Protein AF-A0A9E0SWY1-F1 (afdb_monomer_lite)

Radius of gyration: 18.63 Å; chains: 1; bounding box: 43×18×56 Å

Structure (mmCIF, N/CA/C/O backbone):
data_AF-A0A9E0SWY1-F1
#
_entry.id   AF-A0A9E0SWY1-F1
#
loop_
_atom_site.group_PDB
_atom_site.id
_atom_site.type_symbol
_atom_site.label_atom_id
_atom_site.label_alt_id
_atom_site.label_comp_id
_atom_site.label_asym_id
_atom_site.label_entity_id
_atom_site.label_seq_id
_atom_site.pdbx_PDB_ins_code
_atom_site.Cartn_x
_atom_site.Cartn_y
_atom_site.Cartn_z
_atom_site.occupancy
_atom_site.B_iso_or_equiv
_atom_site.auth_seq_id
_atom_site.auth_comp_id
_atom_site.auth_asym_id
_atom_site.auth_atom_id
_atom_site.pdbx_PDB_model_num
ATOM 1 N N . MET A 1 1 ? -12.800 -0.132 32.623 1.00 52.47 1 MET A N 1
ATOM 2 C CA . MET A 1 1 ? -13.770 -0.529 31.579 1.00 52.47 1 MET A CA 1
ATOM 3 C C . MET A 1 1 ? -13.784 0.576 30.542 1.00 52.47 1 MET A C 1
ATOM 5 O O . MET A 1 1 ? -14.086 1.697 30.922 1.00 52.47 1 MET A O 1
ATOM 9 N N . THR A 1 2 ? -13.400 0.307 29.293 1.00 63.41 2 THR A N 1
ATOM 10 C CA . THR A 1 2 ? -13.503 1.309 28.220 1.00 63.41 2 THR A CA 1
ATOM 11 C C . THR A 1 2 ? -14.967 1.543 27.869 1.00 63.41 2 THR A C 1
ATOM 13 O O . THR A 1 2 ? -15.737 0.593 27.689 1.00 63.41 2 THR A O 1
ATOM 16 N N . THR A 1 3 ? -15.359 2.808 27.803 1.00 77.25 3 THR A N 1
ATOM 17 C CA . THR A 1 3 ? -16.722 3.225 27.468 1.00 77.25 3 THR A CA 1
ATOM 18 C C . THR A 1 3 ? -17.028 2.940 25.993 1.00 77.25 3 THR A C 1
ATOM 20 O O . THR A 1 3 ? -16.127 2.846 25.156 1.00 77.25 3 THR A O 1
ATOM 23 N N . ASN A 1 4 ? -18.311 2.838 25.631 1.00 76.88 4 ASN A N 1
ATOM 24 C CA . ASN A 1 4 ? -18.714 2.669 24.227 1.00 76.88 4 ASN A CA 1
ATOM 25 C C . ASN A 1 4 ? -18.222 3.819 23.323 1.00 76.88 4 ASN A C 1
ATOM 27 O O . ASN A 1 4 ? -17.951 3.596 22.145 1.00 76.88 4 ASN A O 1
ATOM 31 N N . SER A 1 5 ? -18.040 5.022 23.879 1.00 81.25 5 SER A N 1
ATOM 32 C CA . SER A 1 5 ? -17.488 6.182 23.165 1.00 81.25 5 SER A CA 1
ATOM 33 C C . SER A 1 5 ? -15.999 6.010 22.824 1.00 81.25 5 SER A C 1
ATOM 35 O O . SER A 1 5 ? -15.576 6.271 21.694 1.00 81.25 5 SER A O 1
ATOM 37 N N . GLU A 1 6 ? -15.202 5.491 23.763 1.00 84.25 6 GLU A N 1
ATOM 38 C CA . GLU A 1 6 ? -13.774 5.208 23.548 1.00 84.25 6 GLU A CA 1
ATOM 39 C C . GLU A 1 6 ? -13.576 4.087 22.522 1.00 84.25 6 GLU A C 1
ATOM 41 O O . GLU A 1 6 ? -12.740 4.204 21.626 1.00 84.25 6 GLU A O 1
ATOM 46 N N . LYS A 1 7 ? -14.406 3.037 22.593 1.00 82.69 7 LYS A N 1
ATOM 47 C CA . LYS A 1 7 ? -14.436 1.946 21.607 1.00 82.69 7 LYS A CA 1
ATOM 48 C C . LYS A 1 7 ? -14.742 2.469 20.200 1.00 82.69 7 LYS A C 1
ATOM 50 O O . LYS A 1 7 ? -14.005 2.177 19.262 1.00 82.69 7 LYS A O 1
ATOM 55 N N . LEU A 1 8 ? -15.779 3.295 20.050 1.00 85.50 8 LEU A N 1
ATOM 56 C CA . LEU A 1 8 ? -16.137 3.882 18.755 1.00 85.50 8 LEU A CA 1
ATOM 57 C C . LEU A 1 8 ? -15.025 4.783 18.197 1.00 85.50 8 LEU A C 1
ATOM 59 O O . LEU A 1 8 ? -14.778 4.788 16.992 1.00 85.50 8 LEU A O 1
ATOM 63 N N . THR A 1 9 ? -14.349 5.537 19.064 1.00 90.38 9 THR A N 1
ATOM 64 C CA . THR A 1 9 ? -13.233 6.409 18.671 1.00 90.38 9 THR A CA 1
ATOM 65 C C . THR A 1 9 ? -12.046 5.593 18.166 1.00 90.38 9 THR A C 1
ATOM 67 O O . THR A 1 9 ? -11.521 5.884 17.091 1.00 90.38 9 THR A O 1
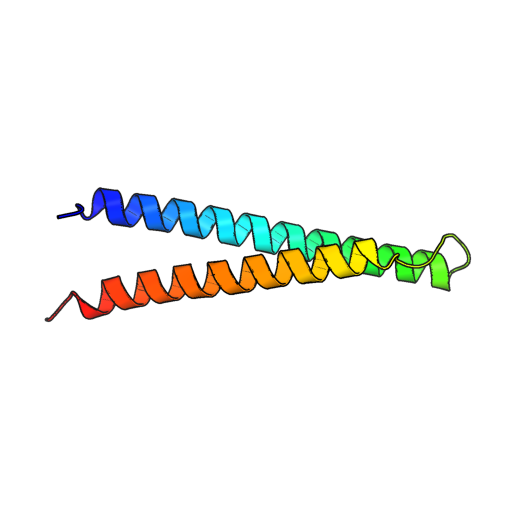ATOM 70 N N . ALA A 1 10 ? -11.678 4.52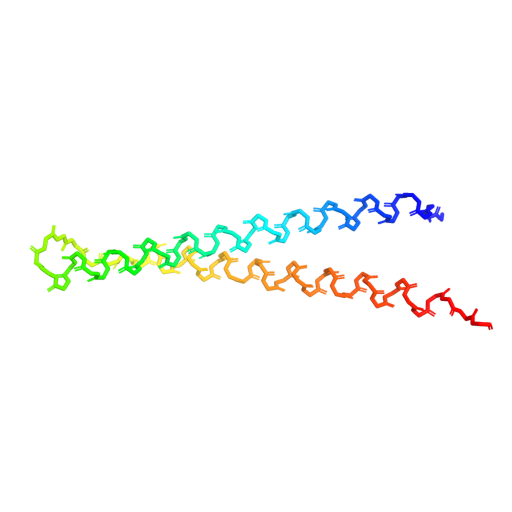8 18.884 1.00 87.88 10 ALA A N 1
ATOM 71 C CA . ALA A 1 10 ? -10.615 3.615 18.474 1.00 87.88 10 ALA A CA 1
ATOM 72 C C . ALA A 1 10 ? -10.924 2.944 17.125 1.00 87.88 10 ALA A C 1
ATOM 74 O O . ALA A 1 10 ? -10.069 2.915 16.241 1.00 87.88 10 ALA A O 1
ATOM 75 N N . TRP A 1 11 ? -12.164 2.484 16.925 1.00 89.75 11 TRP A N 1
ATOM 76 C CA . TRP A 1 11 ? -12.585 1.902 15.649 1.00 89.75 11 TRP A CA 1
ATOM 77 C C . TRP A 1 11 ? -12.510 2.897 14.490 1.00 89.75 11 TRP A C 1
ATOM 79 O O . TRP A 1 11 ? -11.993 2.563 13.425 1.00 89.75 11 TRP A O 1
ATOM 89 N N . LYS A 1 12 ? -12.985 4.135 14.685 1.00 92.31 12 LYS A N 1
ATOM 90 C CA . LYS A 1 12 ? -12.907 5.178 13.651 1.00 92.31 12 LYS A CA 1
ATOM 91 C C . LYS A 1 12 ? -11.458 5.466 13.264 1.00 92.31 12 LYS A C 1
ATOM 93 O O . LYS A 1 12 ? -11.166 5.544 12.075 1.00 92.31 12 LYS A O 1
ATOM 98 N N . ALA A 1 13 ? -10.565 5.587 14.246 1.00 94.25 13 ALA A N 1
ATOM 99 C CA . ALA A 1 13 ? -9.145 5.816 13.995 1.00 94.25 13 ALA A CA 1
ATOM 100 C C . ALA A 1 13 ? -8.511 4.661 13.204 1.00 94.25 13 ALA A C 1
ATOM 102 O O . ALA A 1 13 ? -7.785 4.900 12.242 1.00 94.25 13 ALA A O 1
ATOM 103 N N . LEU A 1 14 ? -8.827 3.415 13.567 1.00 93.88 14 LEU A N 1
ATOM 104 C CA . LEU A 1 14 ? -8.337 2.232 12.864 1.00 93.88 14 LEU A CA 1
ATOM 105 C C . LEU A 1 14 ? -8.869 2.157 11.424 1.00 93.88 14 LEU A C 1
ATOM 107 O O . LEU A 1 14 ? -8.113 1.885 10.493 1.00 93.88 14 LEU A O 1
ATOM 111 N N . ARG A 1 15 ? -10.154 2.467 11.221 1.00 94.31 15 ARG A N 1
ATOM 112 C CA . ARG A 1 15 ? -10.769 2.514 9.889 1.00 94.31 15 ARG A CA 1
ATOM 113 C C . ARG A 1 15 ? -10.121 3.572 8.993 1.00 94.31 15 ARG A C 1
ATOM 115 O O . ARG A 1 15 ? -9.915 3.304 7.813 1.00 94.31 15 ARG A O 1
ATOM 122 N N . VAL A 1 16 ? -9.804 4.750 9.535 1.00 96.94 16 VAL A N 1
ATOM 123 C CA . VAL A 1 16 ? -9.092 5.806 8.792 1.00 96.94 16 VAL A CA 1
ATOM 124 C C . VAL A 1 16 ? -7.707 5.319 8.371 1.00 96.94 16 VAL A C 1
ATOM 126 O O . VAL A 1 16 ? -7.381 5.395 7.192 1.00 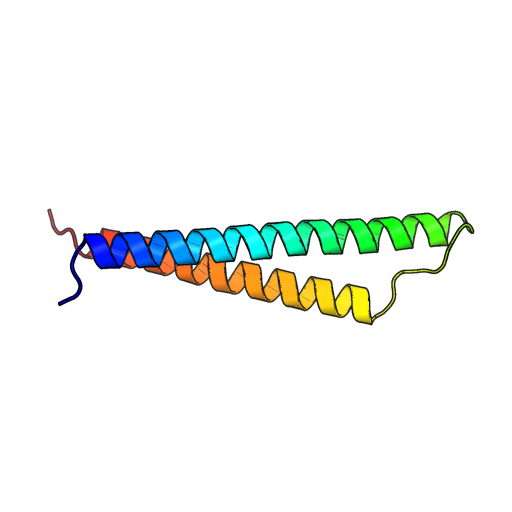96.94 16 VAL A O 1
ATOM 129 N N . GLN A 1 17 ? -6.941 4.724 9.291 1.00 96.19 17 GLN A N 1
ATOM 130 C CA . GLN A 1 17 ? -5.617 4.174 8.978 1.00 96.19 17 GLN A CA 1
ATOM 131 C C . GLN A 1 17 ? -5.678 3.091 7.895 1.00 96.19 17 GLN A C 1
ATOM 133 O O . GLN A 1 17 ? -4.857 3.080 6.979 1.00 96.19 17 GLN A O 1
ATOM 138 N N . TRP A 1 18 ? -6.660 2.188 7.974 1.00 96.88 18 TRP A N 1
ATOM 139 C CA . TRP A 1 18 ? -6.882 1.178 6.939 1.00 96.88 18 TRP A CA 1
ATOM 140 C C . TRP A 1 18 ? -7.158 1.818 5.576 1.00 96.88 18 TRP A C 1
ATOM 142 O O . TRP A 1 18 ? -6.554 1.433 4.574 1.00 96.88 18 TRP A O 1
ATOM 152 N N . GLN A 1 19 ? -8.046 2.814 5.536 1.00 97.12 19 GLN A N 1
ATOM 153 C CA . GLN A 1 19 ? -8.416 3.497 4.301 1.00 97.12 19 GLN A CA 1
ATOM 154 C C . GLN A 1 19 ? -7.222 4.230 3.674 1.00 97.12 19 GLN A C 1
ATOM 156 O O . GLN A 1 19 ? -7.028 4.143 2.461 1.00 97.12 19 GLN A O 1
ATOM 161 N N . GLU A 1 20 ? -6.405 4.901 4.486 1.00 97.88 20 GLU A N 1
ATOM 162 C CA . GLU A 1 20 ? -5.169 5.550 4.040 1.00 97.88 20 GLU A CA 1
ATOM 163 C C . GLU A 1 20 ? -4.169 4.533 3.478 1.00 97.88 20 GLU A C 1
ATOM 165 O O . GLU A 1 20 ? -3.671 4.711 2.365 1.00 97.88 20 GLU A O 1
ATOM 170 N N . ALA A 1 21 ? -3.916 3.432 4.193 1.00 96.94 21 ALA A N 1
ATOM 171 C CA . ALA A 1 21 ? -3.018 2.377 3.727 1.00 96.94 21 ALA A CA 1
ATOM 172 C C . ALA A 1 21 ? -3.495 1.763 2.401 1.00 96.94 21 ALA A C 1
ATOM 174 O O . ALA A 1 21 ? -2.700 1.588 1.477 1.00 96.94 21 ALA A O 1
ATOM 175 N N . ASN A 1 22 ? -4.799 1.501 2.274 1.00 97.19 22 ASN A N 1
ATOM 176 C CA . ASN A 1 22 ? -5.389 0.947 1.058 1.00 97.19 22 ASN A CA 1
ATOM 177 C C . ASN A 1 22 ? -5.302 1.923 -0.129 1.00 97.19 22 ASN A C 1
ATOM 179 O O . ASN A 1 22 ? -4.996 1.516 -1.252 1.00 97.19 22 ASN A O 1
ATOM 183 N N . GLN A 1 23 ? -5.524 3.220 0.110 1.00 98.44 23 GLN A N 1
ATOM 184 C CA . GLN A 1 23 ? -5.374 4.246 -0.923 1.00 98.44 23 GLN A CA 1
ATOM 185 C C . GLN A 1 23 ? -3.915 4.376 -1.375 1.00 98.44 23 GLN A C 1
ATOM 187 O O . GLN A 1 23 ? -3.652 4.458 -2.575 1.00 98.44 23 GLN A O 1
ATOM 192 N N . ASN A 1 24 ? -2.969 4.340 -0.437 1.00 98.12 24 ASN A N 1
ATOM 193 C CA . ASN A 1 24 ? -1.543 4.387 -0.749 1.00 98.12 24 ASN A CA 1
ATOM 194 C C . ASN A 1 24 ? -1.104 3.155 -1.550 1.00 98.12 24 ASN A C 1
ATOM 196 O O . ASN A 1 24 ? -0.407 3.305 -2.551 1.00 98.12 24 ASN A O 1
ATOM 200 N N . ALA A 1 25 ? -1.570 1.955 -1.185 1.00 97.94 25 ALA A N 1
ATOM 201 C CA . ALA A 1 25 ? -1.312 0.732 -1.950 1.00 97.94 25 ALA A CA 1
ATOM 202 C C . ALA A 1 25 ? -1.872 0.820 -3.383 1.00 97.94 25 ALA A C 1
ATOM 204 O O . ALA A 1 25 ? -1.226 0.407 -4.348 1.00 97.94 25 ALA A O 1
ATOM 205 N N . ALA A 1 26 ? -3.069 1.392 -3.553 1.00 98.31 26 ALA A N 1
ATOM 206 C CA . ALA A 1 26 ? -3.652 1.625 -4.873 1.00 98.31 26 ALA A CA 1
ATOM 207 C C . ALA A 1 26 ? -2.806 2.592 -5.719 1.00 98.31 26 ALA A C 1
ATOM 209 O O . ALA A 1 26 ? -2.562 2.314 -6.895 1.00 98.31 26 ALA A O 1
ATOM 210 N N . THR A 1 27 ? -2.319 3.681 -5.122 1.00 98.31 27 THR A N 1
ATOM 211 C CA . THR A 1 27 ? -1.419 4.632 -5.788 1.00 98.31 27 THR A CA 1
ATOM 212 C C . THR A 1 27 ? -0.097 3.970 -6.180 1.00 98.31 27 THR A C 1
ATOM 214 O O . THR A 1 27 ? 0.288 4.037 -7.345 1.00 98.31 27 THR A O 1
ATOM 217 N N . ALA A 1 28 ? 0.552 3.247 -5.263 1.00 98.12 28 ALA A N 1
ATOM 218 C CA . ALA A 1 28 ? 1.826 2.580 -5.529 1.00 98.12 28 ALA A CA 1
ATOM 219 C C . ALA A 1 28 ? 1.717 1.554 -6.675 1.00 98.12 28 ALA A C 1
ATOM 221 O O . ALA A 1 28 ? 2.563 1.517 -7.572 1.00 98.12 28 ALA A O 1
ATOM 222 N N . ARG A 1 29 ? 0.622 0.781 -6.729 1.00 98.25 29 ARG A N 1
ATOM 223 C CA . ARG A 1 29 ? 0.337 -0.111 -7.868 1.00 98.25 29 ARG A CA 1
ATOM 224 C C . ARG A 1 29 ? 0.165 0.645 -9.180 1.00 98.25 29 ARG A C 1
ATOM 226 O O . ARG A 1 29 ? 0.646 0.188 -10.217 1.00 98.25 29 ARG A O 1
ATOM 233 N N . ALA A 1 30 ? -0.529 1.783 -9.154 1.00 98.19 30 ALA A N 1
ATOM 234 C CA . ALA A 1 30 ? -0.712 2.610 -10.341 1.00 98.19 30 ALA A CA 1
ATOM 235 C C . ALA A 1 30 ? 0.630 3.151 -10.861 1.00 98.19 30 ALA A C 1
ATOM 237 O O . ALA A 1 30 ? 0.849 3.154 -12.076 1.00 98.19 30 ALA A O 1
ATOM 238 N N . ASP A 1 31 ? 1.538 3.528 -9.958 1.00 97.31 31 ASP A N 1
ATOM 239 C CA . ASP A 1 31 ? 2.884 3.996 -10.293 1.00 97.31 31 ASP A CA 1
ATOM 240 C C . ASP A 1 31 ? 3.750 2.881 -10.890 1.00 97.31 31 ASP A C 1
ATOM 242 O O . ASP A 1 31 ? 4.372 3.083 -11.936 1.00 97.31 31 ASP A O 1
ATOM 246 N N . VAL A 1 32 ? 3.721 1.673 -10.316 1.00 98.00 32 VAL A N 1
ATOM 247 C CA . VAL A 1 32 ? 4.383 0.490 -10.899 1.00 98.00 32 VAL A CA 1
ATOM 248 C C . VAL A 1 32 ? 3.827 0.185 -12.293 1.00 98.00 32 VAL A C 1
ATOM 250 O O . VAL A 1 32 ? 4.584 0.012 -13.251 1.00 98.00 32 VAL A O 1
ATOM 253 N N . ALA A 1 33 ? 2.500 0.182 -12.452 1.00 97.88 33 ALA A N 1
ATOM 254 C CA . ALA A 1 33 ? 1.855 -0.054 -13.743 1.00 97.88 33 ALA A CA 1
ATOM 255 C C . ALA A 1 33 ? 2.163 1.050 -14.769 1.00 97.88 33 ALA A C 1
ATOM 257 O O . ALA A 1 33 ? 2.184 0.802 -15.979 1.00 97.88 33 ALA A O 1
ATOM 258 N N . LYS A 1 34 ? 2.374 2.290 -14.319 1.00 97.00 34 LYS A N 1
ATOM 259 C CA . LYS A 1 34 ? 2.830 3.393 -15.169 1.00 97.00 34 LYS A CA 1
ATOM 260 C C . LYS A 1 34 ? 4.275 3.170 -15.618 1.00 97.00 34 LYS A C 1
ATOM 262 O O . LYS A 1 34 ? 4.515 3.206 -16.822 1.00 97.00 34 LYS A O 1
ATOM 267 N N . ALA A 1 35 ? 5.188 2.854 -14.699 1.00 96.56 35 ALA A N 1
ATOM 268 C CA . ALA A 1 35 ? 6.589 2.571 -15.021 1.00 96.56 35 ALA A CA 1
ATOM 269 C C . ALA A 1 35 ? 6.721 1.398 -16.010 1.00 96.56 35 ALA A C 1
ATOM 271 O O . ALA A 1 35 ? 7.459 1.480 -16.992 1.00 96.56 35 ALA A O 1
ATOM 272 N N . PHE A 1 36 ? 5.919 0.341 -15.840 1.00 97.00 36 PHE A N 1
ATOM 273 C CA . PHE A 1 36 ? 5.843 -0.749 -16.817 1.00 97.00 36 PHE A CA 1
ATOM 274 C C . PHE A 1 36 ? 5.437 -0.267 -18.214 1.00 97.00 36 PHE A C 1
ATOM 276 O O . PHE A 1 36 ? 6.073 -0.634 -19.201 1.00 97.00 36 PHE A O 1
ATOM 283 N N . ARG A 1 37 ? 4.392 0.565 -18.316 1.00 97.19 37 ARG A N 1
ATOM 284 C CA . ARG A 1 37 ? 3.919 1.111 -19.602 1.00 97.19 37 ARG A CA 1
ATOM 285 C C . ARG A 1 37 ? 4.956 2.020 -20.260 1.00 97.19 37 ARG A C 1
ATOM 287 O O . ARG A 1 37 ? 5.114 1.991 -21.482 1.00 97.19 37 ARG A O 1
ATOM 294 N N . GLU A 1 38 ? 5.660 2.827 -19.478 1.00 95.81 38 GLU A N 1
ATOM 295 C CA . GLU A 1 38 ? 6.732 3.694 -19.974 1.00 95.81 38 GLU A CA 1
ATOM 296 C C . GLU A 1 38 ? 7.912 2.874 -20.502 1.00 95.81 38 GLU A C 1
ATOM 298 O O . GLU A 1 38 ? 8.366 3.122 -21.620 1.00 95.81 38 GLU A O 1
ATOM 303 N N . CYS A 1 39 ? 8.323 1.836 -19.772 1.00 97.00 39 CYS A N 1
ATOM 304 C CA . CYS A 1 39 ? 9.355 0.898 -20.208 1.00 97.00 39 CYS A 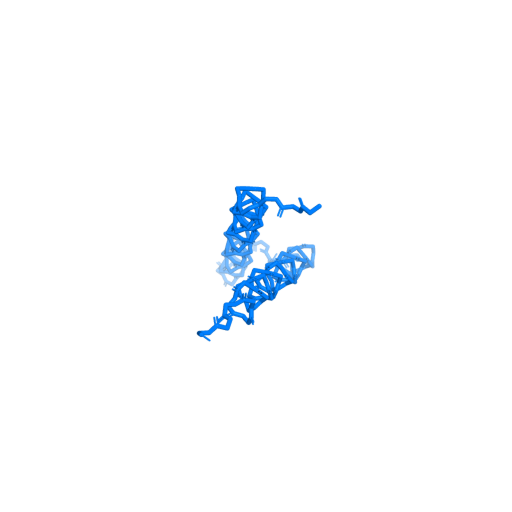CA 1
ATOM 305 C C . CYS A 1 39 ? 8.975 0.157 -21.490 1.00 97.00 39 CYS A C 1
ATOM 307 O O . CYS A 1 39 ? 9.725 0.180 -22.464 1.00 97.00 39 CYS A O 1
ATOM 309 N N . TYR A 1 40 ? 7.775 -0.423 -21.531 1.00 96.31 40 TYR A N 1
ATOM 310 C CA . TYR A 1 40 ? 7.286 -1.157 -22.699 1.00 96.31 40 TYR A CA 1
ATOM 311 C C . TYR A 1 40 ? 7.184 -0.275 -23.953 1.00 96.31 40 TYR A C 1
ATOM 313 O O . TYR A 1 40 ? 7.402 -0.738 -25.067 1.00 96.31 40 TYR A O 1
ATOM 321 N N . SER A 1 41 ? 6.879 1.015 -23.781 1.00 96.88 41 SER A N 1
ATOM 322 C CA . SER A 1 41 ? 6.825 1.981 -24.886 1.00 96.88 41 SER A CA 1
ATOM 323 C C . SER A 1 41 ? 8.179 2.599 -25.257 1.00 96.88 41 SER A C 1
ATOM 325 O O . SER A 1 41 ? 8.215 3.475 -26.120 1.00 96.88 41 SER A O 1
ATOM 327 N N . GLY A 1 42 ? 9.278 2.181 -24.617 1.00 95.69 42 GLY A N 1
ATOM 328 C CA . GLY A 1 42 ? 10.619 2.729 -24.844 1.00 95.69 42 GLY A CA 1
ATOM 329 C C . GLY A 1 42 ? 10.794 4.177 -24.373 1.00 95.69 42 GLY A C 1
ATOM 330 O O . GLY A 1 42 ? 11.749 4.838 -24.773 1.00 95.69 42 GLY A O 1
ATOM 331 N N . ARG A 1 43 ? 9.867 4.694 -23.555 1.00 94.00 43 ARG A N 1
ATOM 332 C CA . ARG A 1 43 ? 9.836 6.094 -23.094 1.00 94.00 43 ARG A CA 1
ATOM 333 C C . ARG A 1 43 ? 10.381 6.296 -21.681 1.00 94.00 43 ARG A C 1
ATOM 335 O O . ARG A 1 43 ? 10.499 7.437 -21.248 1.00 94.00 43 ARG A O 1
ATOM 342 N N . GLY A 1 44 ? 10.696 5.222 -20.964 1.00 92.06 44 GLY A N 1
ATOM 343 C CA . GLY A 1 44 ? 11.201 5.295 -19.597 1.00 92.06 44 GLY A CA 1
ATOM 344 C C . GLY A 1 44 ? 11.837 3.993 -19.128 1.00 92.06 44 GLY A C 1
ATOM 345 O O . GLY A 1 44 ? 11.914 3.012 -19.869 1.00 92.06 44 GLY A O 1
ATOM 346 N N . SER A 1 45 ? 12.308 3.995 -17.885 1.00 91.56 45 SER A N 1
ATOM 347 C CA . SER A 1 45 ? 12.809 2.802 -17.206 1.00 91.56 45 SER A CA 1
ATOM 348 C C . SER A 1 45 ? 11.661 1.948 -16.668 1.00 91.56 45 SER A C 1
ATOM 350 O O . SER A 1 45 ? 10.589 2.458 -16.348 1.00 91.56 45 SER A O 1
ATOM 352 N N . GLY A 1 46 ? 11.899 0.642 -16.541 1.00 95.69 46 GLY A N 1
ATOM 353 C CA . GLY A 1 46 ? 10.980 -0.261 -15.849 1.00 95.69 46 GLY A CA 1
ATOM 354 C C . GLY A 1 46 ? 10.824 0.085 -14.367 1.00 95.69 46 GLY A C 1
ATOM 355 O O . GLY A 1 46 ? 11.615 0.867 -13.829 1.00 95.69 46 GLY A O 1
ATOM 356 N N . PRO A 1 47 ? 9.812 -0.496 -13.702 1.00 96.44 47 PRO A N 1
ATOM 357 C CA . PRO A 1 47 ? 9.680 -0.375 -12.260 1.00 96.44 47 PRO A CA 1
ATOM 358 C C . PRO A 1 47 ? 10.922 -0.927 -11.558 1.00 96.44 47 PRO A C 1
ATOM 360 O O . PRO A 1 47 ? 11.517 -1.918 -11.986 1.00 96.44 47 PRO A O 1
ATOM 363 N N . THR A 1 48 ? 11.310 -0.273 -10.471 1.00 97.00 48 THR A N 1
ATOM 364 C CA . THR A 1 48 ? 12.432 -0.694 -9.629 1.00 97.00 48 THR A CA 1
ATOM 365 C C . THR A 1 48 ? 11.967 -1.682 -8.563 1.00 97.00 48 THR A C 1
ATOM 367 O O . THR A 1 48 ? 10.805 -1.660 -8.161 1.00 97.00 48 THR A O 1
ATOM 370 N N . ASN A 1 49 ? 12.884 -2.504 -8.042 1.00 97.19 49 ASN A N 1
ATOM 371 C CA . ASN A 1 49 ? 12.588 -3.397 -6.914 1.00 97.19 49 ASN A CA 1
ATOM 372 C C . ASN A 1 49 ? 12.016 -2.630 -5.716 1.00 97.19 49 ASN A C 1
ATOM 374 O O . ASN A 1 49 ? 11.021 -3.054 -5.153 1.00 97.19 49 ASN A O 1
ATOM 378 N N . ALA A 1 50 ? 12.544 -1.437 -5.420 1.00 97.31 50 ALA A N 1
ATOM 379 C CA . ALA A 1 50 ? 12.030 -0.594 -4.343 1.00 97.31 50 ALA A CA 1
ATOM 380 C C . ALA A 1 50 ? 10.556 -0.185 -4.537 1.00 97.31 50 ALA A C 1
ATOM 382 O O . ALA A 1 50 ? 9.836 -0.008 -3.559 1.00 97.31 50 ALA A O 1
ATOM 383 N N . GLN A 1 51 ? 10.086 -0.041 -5.782 1.00 97.00 51 GLN A N 1
ATOM 384 C CA . GLN A 1 51 ? 8.669 0.231 -6.048 1.00 97.00 51 GLN A CA 1
ATOM 385 C C . GLN A 1 51 ? 7.794 -1.002 -5.801 1.00 97.00 51 GLN A C 1
ATOM 387 O O . GLN A 1 51 ? 6.671 -0.848 -5.329 1.00 97.00 51 GLN A O 1
ATOM 392 N N . PHE A 1 52 ? 8.292 -2.207 -6.089 1.00 97.94 52 PHE A N 1
ATOM 393 C CA . PHE A 1 52 ? 7.594 -3.446 -5.733 1.00 97.94 52 PHE A CA 1
ATOM 394 C C . PHE A 1 52 ? 7.574 -3.660 -4.220 1.00 97.94 52 PHE A C 1
ATOM 396 O O . PHE A 1 52 ? 6.504 -3.882 -3.662 1.00 97.94 52 PHE A O 1
ATOM 403 N N . ASP A 1 53 ? 8.716 -3.482 -3.554 1.00 98.06 53 ASP A N 1
ATOM 404 C CA . ASP A 1 53 ? 8.831 -3.605 -2.099 1.00 98.06 53 ASP A CA 1
ATOM 405 C C . ASP A 1 53 ? 7.862 -2.651 -1.379 1.00 98.06 53 ASP A C 1
ATOM 407 O O . ASP A 1 53 ? 7.237 -3.013 -0.381 1.00 98.06 53 ASP A O 1
ATOM 411 N N . GLU A 1 54 ? 7.693 -1.429 -1.897 1.00 97.38 54 GLU A N 1
ATOM 412 C CA . GLU A 1 54 ? 6.752 -0.459 -1.333 1.00 97.38 54 GLU A CA 1
ATOM 413 C C . GLU A 1 54 ? 5.286 -0.863 -1.545 1.00 97.38 54 GLU A C 1
ATOM 415 O O . GLU A 1 54 ? 4.475 -0.697 -0.630 1.00 97.38 54 GLU A O 1
ATOM 420 N N . VAL A 1 55 ? 4.936 -1.433 -2.706 1.00 98.19 55 VAL A N 1
ATOM 421 C CA . VAL A 1 55 ? 3.598 -2.012 -2.929 1.00 98.19 55 VAL A CA 1
ATOM 422 C C . VAL A 1 55 ? 3.338 -3.130 -1.923 1.00 98.19 55 VAL A C 1
ATOM 424 O O . VAL A 1 55 ? 2.339 -3.065 -1.206 1.00 98.19 55 VAL A O 1
ATOM 427 N N . ASP A 1 56 ? 4.251 -4.093 -1.804 1.00 98.06 56 ASP A N 1
ATOM 428 C CA . ASP A 1 56 ? 4.100 -5.247 -0.910 1.00 98.06 56 ASP A CA 1
ATOM 429 C C . ASP A 1 56 ? 3.948 -4.813 0.553 1.00 98.06 56 ASP A C 1
ATOM 431 O O . ASP A 1 56 ? 3.098 -5.325 1.296 1.00 98.06 56 ASP A O 1
ATOM 435 N N . ARG A 1 57 ? 4.735 -3.816 0.974 1.00 98.19 57 ARG A N 1
ATOM 436 C CA . ARG A 1 57 ? 4.657 -3.237 2.319 1.00 98.19 57 ARG A CA 1
ATOM 437 C C . ARG A 1 57 ? 3.296 -2.591 2.579 1.00 98.19 57 ARG A C 1
ATOM 439 O O . ARG A 1 57 ? 2.714 -2.801 3.649 1.00 98.19 57 ARG A O 1
ATOM 446 N N . LEU A 1 58 ? 2.793 -1.795 1.636 1.00 97.88 58 LEU A N 1
ATOM 447 C CA . LEU A 1 58 ? 1.514 -1.093 1.769 1.00 97.88 58 LEU A CA 1
ATOM 448 C C . LEU A 1 58 ? 0.323 -2.056 1.713 1.00 97.88 58 LEU A C 1
ATOM 450 O O . LEU A 1 58 ? -0.602 -1.914 2.514 1.00 97.88 58 LEU A O 1
ATOM 454 N N . GLU A 1 59 ? 0.358 -3.058 0.834 1.00 97.69 59 GLU A N 1
ATOM 455 C CA . GLU A 1 59 ? -0.675 -4.096 0.755 1.00 97.69 59 GLU A CA 1
ATOM 456 C C . GLU A 1 59 ? -0.716 -4.945 2.029 1.00 97.69 59 GLU A C 1
ATOM 458 O O . GLU A 1 59 ? -1.791 -5.159 2.592 1.00 97.69 59 GLU A O 1
ATOM 463 N N . SER A 1 60 ? 0.447 -5.339 2.556 1.00 97.75 60 SER A N 1
ATOM 464 C CA . SER A 1 60 ? 0.540 -6.066 3.830 1.00 97.75 60 SER A CA 1
ATOM 465 C C . SER A 1 60 ? -0.012 -5.246 4.998 1.00 97.75 60 SER A C 1
ATOM 467 O O . SER A 1 60 ? -0.731 -5.769 5.855 1.00 97.75 60 SER A O 1
ATOM 469 N N . LEU A 1 61 ? 0.286 -3.943 5.034 1.00 97.62 61 LEU A N 1
ATOM 470 C CA . LEU A 1 61 ? -0.250 -3.037 6.047 1.00 97.62 61 LEU A CA 1
ATOM 471 C C . LEU A 1 61 ? -1.773 -2.899 5.931 1.00 97.62 61 LEU A C 1
ATOM 473 O O . LEU A 1 61 ? -2.468 -3.010 6.943 1.00 97.62 61 LEU A O 1
ATOM 477 N N . ALA A 1 62 ? -2.294 -2.689 4.720 1.00 97.00 62 ALA A N 1
ATOM 478 C CA . ALA A 1 62 ? -3.729 -2.582 4.477 1.00 97.00 62 ALA A CA 1
ATOM 479 C C . ALA A 1 62 ? -4.464 -3.878 4.860 1.00 97.00 62 ALA A C 1
ATOM 481 O O . ALA A 1 62 ? -5.496 -3.818 5.528 1.00 97.00 62 ALA A O 1
ATOM 482 N N . ALA A 1 63 ? -3.910 -5.046 4.521 1.00 97.25 63 ALA A N 1
ATOM 483 C CA . ALA A 1 63 ? -4.474 -6.343 4.890 1.00 97.25 63 ALA A CA 1
ATOM 484 C C . ALA A 1 63 ? -4.521 -6.539 6.413 1.00 97.25 63 ALA A C 1
ATOM 486 O O . ALA A 1 63 ? -5.560 -6.916 6.959 1.00 97.25 63 ALA A O 1
ATOM 487 N N . ARG A 1 64 ? -3.427 -6.213 7.117 1.00 97.69 64 ARG A N 1
ATOM 488 C CA . ARG A 1 64 ? -3.380 -6.281 8.585 1.00 97.69 64 ARG A CA 1
ATOM 489 C C . ARG A 1 64 ? -4.427 -5.371 9.226 1.00 97.69 64 ARG A C 1
ATOM 491 O O . ARG A 1 64 ? -5.170 -5.817 10.094 1.00 97.69 64 ARG A O 1
ATOM 498 N N . LEU A 1 65 ? -4.511 -4.116 8.784 1.00 95.38 65 LEU A N 1
ATOM 499 C CA . LEU A 1 65 ? -5.474 -3.156 9.326 1.00 95.38 65 LEU A CA 1
ATOM 500 C C . LEU A 1 65 ? -6.922 -3.574 9.029 1.00 95.38 65 LEU A C 1
ATOM 502 O O . LEU A 1 65 ? -7.775 -3.420 9.897 1.00 95.38 65 LEU A O 1
ATOM 506 N N . SER A 1 66 ? -7.193 -4.161 7.857 1.00 94.50 66 SER A N 1
ATOM 507 C CA . SER A 1 66 ? -8.511 -4.729 7.536 1.00 94.50 66 SER A CA 1
ATOM 508 C C . SER A 1 66 ? -8.900 -5.818 8.534 1.00 94.50 66 SER A C 1
ATOM 510 O O . SER A 1 66 ? -9.985 -5.765 9.107 1.00 94.50 66 SER A O 1
ATOM 512 N N . ALA A 1 67 ? -7.989 -6.756 8.812 1.00 94.62 67 ALA A N 1
ATOM 513 C CA . ALA A 1 67 ? -8.233 -7.824 9.777 1.00 94.62 67 ALA A CA 1
ATOM 514 C C . ALA A 1 67 ? -8.481 -7.282 11.197 1.00 94.62 67 ALA A C 1
ATOM 516 O O . ALA A 1 67 ? -9.324 -7.806 11.925 1.00 94.62 67 ALA A O 1
ATOM 517 N N . GLU A 1 68 ? -7.785 -6.213 11.596 1.00 93.75 68 GLU A N 1
ATOM 518 C CA . GLU A 1 68 ? -8.018 -5.554 12.886 1.00 93.75 68 GLU A CA 1
ATOM 519 C C . GLU A 1 68 ? -9.391 -4.856 12.941 1.00 93.75 68 GLU A C 1
ATOM 521 O O . GLU A 1 68 ? -10.071 -4.932 13.969 1.00 93.75 68 GLU A O 1
ATOM 526 N N . VAL A 1 69 ? -9.829 -4.212 11.847 1.00 90.75 69 VAL A N 1
ATOM 527 C CA . VAL A 1 69 ? -11.174 -3.614 11.737 1.00 90.75 69 VAL A CA 1
ATOM 528 C C . VAL A 1 69 ? -12.247 -4.695 11.856 1.00 90.75 69 VAL A C 1
ATOM 530 O O . VAL A 1 69 ? -13.186 -4.535 12.641 1.00 90.75 69 VAL A O 1
ATOM 533 N N . ASP A 1 70 ? -12.089 -5.806 11.137 1.00 90.62 70 ASP A N 1
ATOM 534 C CA . ASP A 1 70 ? -13.038 -6.923 11.148 1.00 90.62 70 ASP A CA 1
ATOM 535 C C . ASP A 1 70 ? -13.114 -7.579 12.533 1.00 90.62 70 ASP A C 1
ATOM 537 O O . ASP A 1 70 ? -14.204 -7.800 13.073 1.00 90.62 70 ASP A O 1
ATOM 541 N N . ALA A 1 71 ? -11.962 -7.808 13.172 1.00 89.88 71 ALA A N 1
ATOM 542 C CA . ALA A 1 71 ? -11.893 -8.346 14.528 1.00 89.88 71 ALA A CA 1
ATOM 543 C C . ALA A 1 71 ? -12.556 -7.418 15.559 1.00 89.88 71 ALA A C 1
ATOM 545 O O . ALA A 1 71 ? -13.170 -7.893 16.519 1.00 89.88 71 ALA A O 1
ATOM 546 N N . PHE A 1 72 ? -12.450 -6.098 15.378 1.00 87.12 72 PHE A N 1
ATOM 547 C CA . PHE A 1 72 ? -13.140 -5.134 16.231 1.00 87.12 72 PHE A CA 1
ATOM 548 C C . PHE A 1 72 ? -14.662 -5.255 16.091 1.00 87.12 72 PHE A C 1
ATOM 550 O O . PHE A 1 72 ? -15.366 -5.310 17.101 1.00 87.12 72 PHE A O 1
ATOM 557 N N . VAL A 1 73 ? -15.170 -5.328 14.854 1.00 82.12 73 VAL A N 1
ATOM 558 C CA . VAL A 1 73 ? -16.609 -5.488 14.584 1.00 82.12 73 VAL A CA 1
ATOM 559 C C . VAL A 1 73 ? -17.126 -6.778 15.214 1.00 82.12 73 VAL A C 1
ATOM 561 O O . VAL A 1 73 ? -18.129 -6.742 15.925 1.00 82.12 73 VAL A O 1
ATOM 564 N N . HIS A 1 74 ? -16.413 -7.891 15.036 1.00 82.56 74 HIS A N 1
ATOM 565 C CA . HIS A 1 74 ? -16.816 -9.182 15.590 1.00 82.56 74 HIS A CA 1
ATOM 566 C C . HIS A 1 74 ? -16.925 -9.153 17.124 1.00 82.56 74 HIS A C 1
ATOM 568 O O . HIS A 1 74 ? -17.968 -9.500 17.677 1.00 82.56 74 HIS A O 1
ATOM 574 N N . LYS A 1 75 ? -15.914 -8.604 17.814 1.00 79.44 75 LYS A N 1
ATOM 575 C CA . LYS A 1 75 ? -15.924 -8.443 19.282 1.00 79.44 75 LYS A CA 1
ATOM 576 C C . LYS A 1 75 ? -17.062 -7.558 19.790 1.00 79.44 75 LYS A C 1
ATOM 578 O O . LYS A 1 75 ? -17.539 -7.749 20.907 1.00 79.44 75 LYS A O 1
ATOM 583 N N . CYS A 1 76 ? -17.481 -6.561 19.014 1.00 71.00 76 CYS A N 1
ATOM 584 C CA . CYS A 1 76 ? -18.616 -5.714 19.375 1.00 71.00 76 CYS A CA 1
ATOM 585 C C . CYS A 1 76 ? -19.968 -6.410 19.167 1.00 71.00 76 CYS A C 1
ATOM 587 O O . CYS A 1 76 ? -20.898 -6.116 19.912 1.00 71.00 76 CYS A O 1
ATOM 589 N N . VAL A 1 77 ? -20.074 -7.329 18.203 1.00 64.75 77 VAL A N 1
ATOM 590 C CA . VAL A 1 77 ? -21.305 -8.086 17.920 1.00 64.75 77 VAL A CA 1
ATOM 591 C C . VAL A 1 77 ? -21.515 -9.225 18.926 1.00 64.75 77 VAL A C 1
ATOM 593 O O . VAL A 1 77 ? -22.625 -9.393 19.419 1.00 64.75 77 VAL A O 1
ATOM 596 N N . GLU A 1 78 ? -20.466 -9.958 19.311 1.00 60.56 78 GLU A N 1
ATOM 597 C CA . GLU A 1 78 ? -20.577 -11.082 20.265 1.00 60.56 78 GLU A CA 1
ATOM 598 C C . GLU A 1 78 ? -20.898 -10.652 21.710 1.00 60.56 78 GLU A C 1
ATOM 600 O O . GLU A 1 78 ? -21.411 -11.440 22.502 1.00 60.56 78 GLU A O 1
ATOM 605 N N . HIS A 1 79 ? -20.643 -9.390 22.070 1.00 54.22 79 HIS A N 1
ATOM 606 C CA . HIS A 1 79 ? -20.940 -8.848 23.401 1.00 54.22 79 HIS A CA 1
ATOM 607 C C . HIS A 1 79 ? -22.359 -8.271 23.562 1.00 54.22 79 HIS A C 1
ATOM 609 O O . HIS A 1 79 ? -22.652 -7.671 24.599 1.00 54.22 79 HIS A O 1
ATOM 615 N N . HIS A 1 80 ? -23.249 -8.487 22.591 1.00 43.06 80 HIS A N 1
ATOM 616 C CA . HIS A 1 80 ? -24.684 -8.233 22.728 1.00 43.06 80 HIS A CA 1
ATOM 617 C C . HIS A 1 80 ? -25.462 -9.560 22.794 1.00 43.06 80 HIS A C 1
ATOM 619 O O . HIS A 1 80 ? -26.018 -9.986 21.782 1.00 43.06 80 HIS A O 1
ATOM 625 N N . PRO A 1 81 ? -25.524 -10.235 23.962 1.00 42.66 81 PRO A N 1
ATOM 626 C CA . PRO A 1 81 ? -26.529 -11.267 24.165 1.00 42.66 81 PRO A CA 1
ATOM 627 C C . PRO A 1 81 ? -27.907 -10.593 24.156 1.00 42.66 81 PRO A C 1
ATOM 629 O O . PRO A 1 81 ? -28.120 -9.594 24.850 1.00 42.66 81 PRO A O 1
ATOM 632 N N . HIS A 1 82 ? -28.792 -11.111 23.308 1.00 40.94 82 HIS 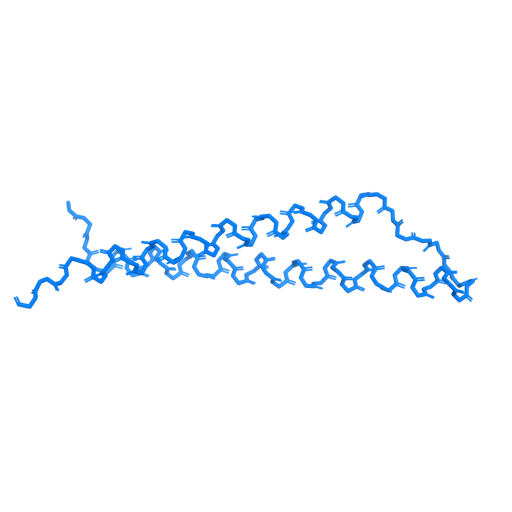A N 1
ATOM 633 C CA . HIS A 1 82 ? -30.223 -10.825 23.342 1.00 40.94 82 HIS A CA 1
ATOM 634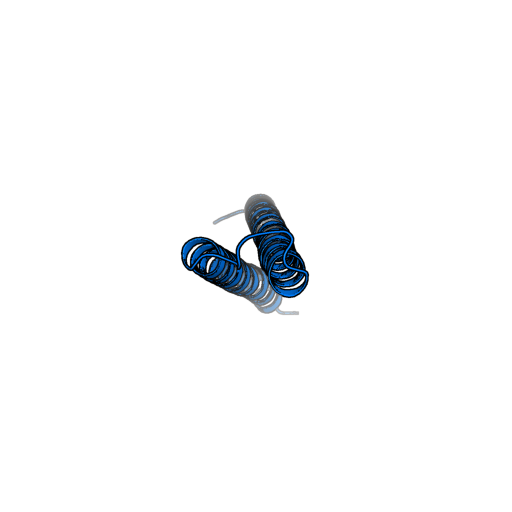 C C . HIS A 1 82 ? -30.834 -11.171 24.703 1.00 40.94 82 HIS A C 1
ATOM 636 O O . HIS A 1 82 ? -30.374 -12.160 25.321 1.00 40.94 82 HIS A O 1
#

Foldseek 3Di:
DDDPVNLVVVLVVLVVQLVVLVVQLVVLVVVQVVQCVCVVVVNHHHDDPVSVVSSVVSVVSNVVSVVVSVVSVVVVVVPDDD

Secondary structure (DSSP, 8-state):
---HHHHHHHHHHHHHHHHHHHHHHHHHHHHHHHHHHHHHTTSSPPPPHHHHHHHHHHHHHHHHHHHHHHHHHHHHHHT---

Sequence (82 aa):
MTTNSEKLTAWKALRVQWQEANQNAATARADVAKAFRECYSGRGSGPTNAQFDEVDRLESLAARLSAEVDAFVHKCVEHHPH

pLDDT: mean 89.77, std 13.77, range [40.94, 98.44]